Protein AF-X0YC83-F1 (afdb_monomer_lite)

Organism: NCBI:txid412755

Foldseek 3Di:
DDDDDFDKDWDADPVRDIDIDGPDQQAAAADDDDFDCPPVNVSSVNVVVNVVVNSVVSNHD

Radius of gyration: 12.23 Å; chains: 1; bounding box: 38×16×31 Å

Secondary structure (DSSP, 8-state):
---PPPPEEEEE-TTSPEEEEE-S--TTS---------SSHHHHHHHHHHHHHHHHHTT--

InterPro domains:
  IPR005946 Ribose-phosphate pyrophosphokinase [PTHR10210] (1-61)
  IPR029057 Phosphoribosyltransferase-like [G3DSA:3.40.50.2020] (1-61)
  IPR029057 Phosphoribosyltransferase-like [SSF53271] (3-61)
  IPR029099 Ribose-phosphate pyrophosphokinase, N-terminal domain [PF13793] (2-61)

Sequence (61 aa):
MKIKAGDISISTFADGECSIKILTNVRGKDVFIIQGTCPPVNENLMKLLTIADALRRASAR

pLDDT: mean 88.66, std 7.23, range [49.62, 93.25]

Structure (mmCIF, N/CA/C/O backbone):
data_AF-X0YC83-F1
#
_entry.id   AF-X0YC83-F1
#
loop_
_atom_site.group_PDB
_atom_site.id
_atom_site.type_symbol
_atom_site.label_atom_id
_atom_site.label_alt_id
_atom_site.label_comp_id
_atom_site.label_asym_id
_atom_site.label_entity_id
_atom_site.label_seq_id
_atom_site.pdbx_PDB_ins_code
_atom_site.Cartn_x
_atom_site.Cartn_y
_atom_site.Cartn_z
_atom_site.occupancy
_atom_site.B_iso_or_equiv
_atom_site.auth_seq_id
_atom_site.auth_comp_id
_atom_site.auth_asym_id
_atom_site.auth_atom_id
_atom_site.pdbx_PDB_model_num
ATOM 1 N N . MET A 1 1 ? -23.866 2.641 -8.724 1.00 49.62 1 MET A N 1
ATOM 2 C CA . MET A 1 1 ? -23.579 2.662 -7.272 1.00 49.62 1 MET A CA 1
ATOM 3 C C . MET A 1 1 ? -22.581 3.792 -7.016 1.00 49.62 1 MET A C 1
ATOM 5 O O . MET A 1 1 ? -21.491 3.731 -7.566 1.00 49.62 1 MET A O 1
ATOM 9 N N . LYS A 1 2 ? -22.954 4.877 -6.317 1.00 57.69 2 LYS A N 1
ATOM 10 C CA . LYS A 1 2 ? -22.021 5.982 -6.004 1.00 57.69 2 LYS A CA 1
ATOM 11 C C . LYS A 1 2 ? -21.262 5.636 -4.722 1.00 57.69 2 LYS A C 1
ATOM 13 O O . LYS A 1 2 ? -21.723 5.953 -3.633 1.00 57.69 2 LYS A O 1
ATOM 18 N N . ILE A 1 3 ? -20.134 4.950 -4.864 1.00 79.38 3 ILE A N 1
ATOM 19 C CA . ILE 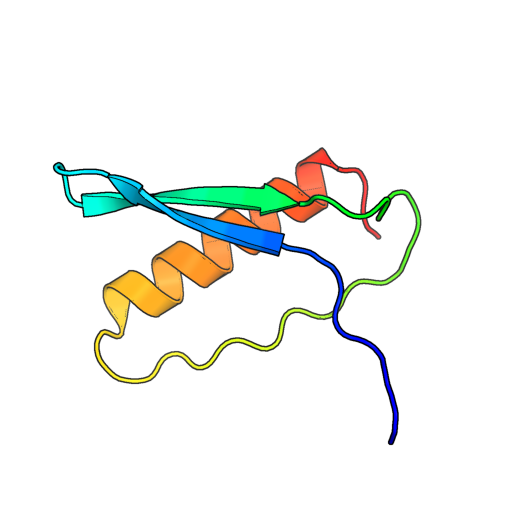A 1 3 ? -19.223 4.630 -3.761 1.00 79.38 3 ILE A CA 1
ATOM 20 C C . ILE A 1 3 ? -17.989 5.510 -3.934 1.00 79.38 3 ILE A C 1
ATOM 22 O O . ILE A 1 3 ? -17.454 5.605 -5.038 1.00 79.38 3 ILE A O 1
ATOM 26 N N . LYS A 1 4 ? -17.556 6.183 -2.868 1.00 82.69 4 LYS A N 1
ATOM 27 C CA . LYS A 1 4 ? -16.326 6.976 -2.904 1.00 82.69 4 LYS A CA 1
ATOM 28 C C . LYS A 1 4 ? -15.135 6.029 -2.755 1.00 82.69 4 LYS A C 1
ATOM 30 O O . LYS A 1 4 ? -15.101 5.247 -1.809 1.00 82.69 4 LYS A O 1
ATOM 35 N N . ALA A 1 5 ? -14.181 6.099 -3.681 1.00 85.94 5 ALA A N 1
ATOM 36 C CA . ALA A 1 5 ? -12.927 5.367 -3.556 1.00 85.94 5 ALA A CA 1
ATOM 37 C C . ALA A 1 5 ? -12.148 5.858 -2.325 1.00 85.94 5 ALA A C 1
ATOM 39 O O . ALA A 1 5 ? -12.187 7.045 -1.989 1.00 85.94 5 ALA A O 1
ATOM 40 N N . GLY A 1 6 ? -11.470 4.935 -1.642 1.00 86.62 6 GLY A N 1
ATOM 41 C CA . GLY A 1 6 ? -10.533 5.288 -0.580 1.00 86.62 6 GLY A CA 1
ATOM 42 C C . GLY A 1 6 ? -9.322 6.021 -1.153 1.00 86.62 6 GLY A C 1
ATOM 43 O O . GLY A 1 6 ? -8.896 5.736 -2.270 1.00 86.62 6 GLY A O 1
ATOM 44 N N . ASP A 1 7 ? -8.769 6.951 -0.381 1.00 91.44 7 ASP A N 1
ATOM 45 C CA . ASP A 1 7 ? -7.564 7.675 -0.776 1.00 91.44 7 ASP A CA 1
ATOM 46 C C . ASP A 1 7 ? -6.335 6.769 -0.606 1.00 91.44 7 ASP A C 1
ATOM 48 O O . ASP A 1 7 ? -6.021 6.308 0.504 1.00 91.44 7 ASP A O 1
ATOM 52 N N . ILE A 1 8 ? -5.655 6.504 -1.720 1.00 91.75 8 ILE A N 1
ATOM 53 C CA . ILE A 1 8 ? -4.457 5.671 -1.810 1.00 91.75 8 ILE A CA 1
ATOM 54 C C . ILE A 1 8 ? -3.436 6.369 -2.707 1.00 91.75 8 ILE A C 1
ATOM 56 O O . ILE A 1 8 ? -3.775 6.878 -3.772 1.00 91.75 8 ILE A O 1
ATOM 60 N N . SER A 1 9 ? -2.181 6.398 -2.270 1.00 91.94 9 SER A N 1
ATOM 61 C CA . SER A 1 9 ? -1.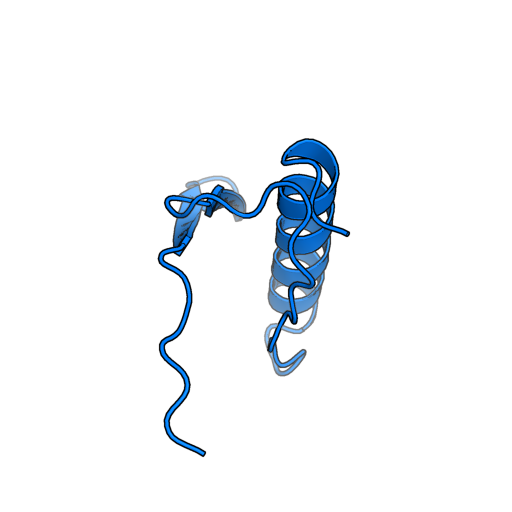066 6.884 -3.077 1.00 91.94 9 SER A CA 1
ATOM 62 C C . SER A 1 9 ? -0.255 5.694 -3.571 1.00 91.94 9 SER A C 1
ATOM 64 O O . SER A 1 9 ? 0.120 4.829 -2.777 1.00 91.94 9 SER A O 1
ATOM 66 N N . ILE A 1 10 ? -0.026 5.645 -4.881 1.00 90.06 10 ILE A N 1
ATOM 67 C CA . ILE A 1 10 ? 0.744 4.603 -5.558 1.00 90.06 10 ILE A CA 1
ATOM 68 C C . ILE A 1 10 ? 1.861 5.306 -6.319 1.00 90.06 10 ILE A C 1
ATOM 70 O O . ILE A 1 10 ? 1.591 6.174 -7.149 1.00 90.06 10 ILE A O 1
ATOM 74 N N . SER A 1 11 ? 3.105 4.932 -6.048 1.00 90.69 11 SER A N 1
ATOM 75 C CA . SER A 1 11 ? 4.271 5.436 -6.770 1.00 90.69 11 SER A CA 1
ATOM 76 C C . SER A 1 11 ? 5.190 4.293 -7.178 1.00 90.69 11 SER A C 1
ATOM 78 O O . SER A 1 11 ? 5.196 3.230 -6.557 1.00 90.69 11 SER A O 1
ATOM 80 N N . THR A 1 12 ? 5.980 4.522 -8.219 1.00 88.38 12 THR A N 1
ATOM 81 C CA . THR A 1 12 ? 6.999 3.583 -8.691 1.00 88.38 12 THR A CA 1
ATOM 82 C C . THR A 1 12 ? 8.362 4.233 -8.505 1.00 88.38 12 THR A C 1
ATOM 84 O O . THR A 1 12 ? 8.552 5.388 -8.890 1.00 88.38 12 THR A O 1
ATOM 87 N N . PHE A 1 13 ? 9.278 3.522 -7.860 1.00 88.56 13 PHE A N 1
ATOM 88 C CA . PHE A 1 13 ? 10.658 3.950 -7.676 1.00 88.56 13 PHE A CA 1
ATOM 89 C C . PHE A 1 13 ? 11.478 3.716 -8.953 1.00 88.56 13 PHE A C 1
ATOM 91 O O . PHE A 1 13 ? 11.047 3.028 -9.878 1.00 88.56 13 PHE A O 1
ATOM 98 N N . ALA A 1 14 ? 12.665 4.324 -9.028 1.00 86.06 14 ALA A N 1
ATOM 99 C CA . ALA A 1 14 ? 13.519 4.268 -10.219 1.00 86.06 14 ALA A CA 1
ATOM 100 C C . ALA A 1 14 ? 14.065 2.859 -10.529 1.00 86.06 14 ALA A C 1
ATOM 102 O O . ALA A 1 14 ? 14.471 2.594 -11.656 1.00 86.06 14 ALA A O 1
ATOM 103 N N . ASP A 1 15 ? 14.059 1.965 -9.542 1.00 87.56 15 ASP A N 1
ATOM 104 C CA . A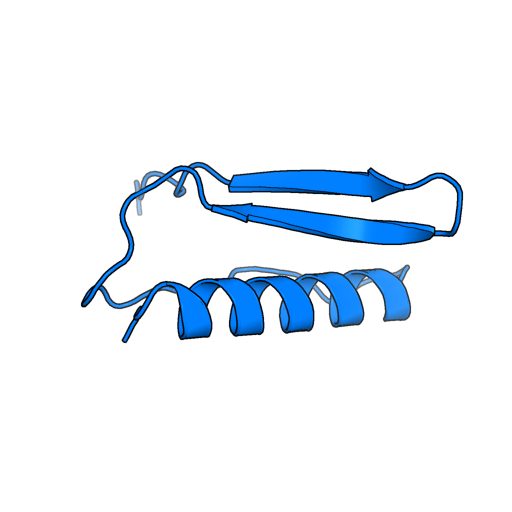SP A 1 15 ? 14.422 0.548 -9.649 1.00 87.56 15 ASP A CA 1
ATOM 105 C C . ASP A 1 15 ? 13.253 -0.354 -10.096 1.00 87.56 15 ASP A C 1
ATOM 107 O O . ASP A 1 15 ? 13.444 -1.550 -10.313 1.00 87.56 15 ASP A O 1
ATOM 111 N N . GLY A 1 16 ? 12.053 0.209 -10.273 1.00 82.56 16 GLY A N 1
ATOM 112 C CA . GLY A 1 16 ? 10.847 -0.526 -10.651 1.00 82.56 16 GLY A CA 1
ATOM 113 C C . GLY A 1 16 ? 10.039 -1.064 -9.468 1.00 82.56 16 GLY A C 1
ATOM 114 O O . GLY A 1 16 ? 8.992 -1.682 -9.689 1.00 82.56 16 GLY A O 1
ATOM 115 N N . GLU A 1 17 ? 10.451 -0.812 -8.222 1.00 85.94 17 GLU A N 1
ATOM 116 C CA . GLU A 1 17 ? 9.657 -1.182 -7.052 1.00 85.94 17 GLU A CA 1
ATOM 117 C C . GLU A 1 17 ? 8.408 -0.298 -6.919 1.00 85.94 17 GLU A C 1
ATOM 119 O O . GLU A 1 17 ? 8.421 0.905 -7.188 1.00 85.94 17 GLU A O 1
ATOM 124 N N . CYS A 1 18 ? 7.294 -0.889 -6.479 1.00 86.19 18 CYS A N 1
ATOM 125 C CA . CYS A 1 18 ? 6.046 -0.162 -6.263 1.00 86.19 18 CYS A CA 1
ATOM 126 C C . CYS A 1 18 ? 5.835 0.141 -4.776 1.00 86.19 18 CYS A C 1
ATOM 128 O O . CYS A 1 18 ? 5.789 -0.767 -3.946 1.00 86.19 18 CYS A O 1
ATOM 130 N N . SER A 1 19 ? 5.638 1.421 -4.458 1.00 89.94 19 SER A N 1
ATOM 131 C CA . SER A 1 19 ? 5.267 1.906 -3.132 1.00 89.94 19 SER A CA 1
ATOM 132 C C . SER A 1 19 ? 3.780 2.204 -3.066 1.00 89.94 19 SER A C 1
ATOM 134 O O . SER A 1 19 ? 3.246 2.939 -3.900 1.00 89.94 19 SER A O 1
ATOM 136 N N . ILE A 1 20 ? 3.113 1.666 -2.048 1.00 91.44 20 ILE A N 1
ATOM 137 C CA . ILE A 1 20 ? 1.694 1.901 -1.793 1.00 91.44 20 ILE A CA 1
ATOM 138 C C . ILE A 1 20 ? 1.516 2.459 -0.389 1.00 91.44 20 ILE A C 1
ATOM 140 O O . ILE A 1 20 ? 1.993 1.890 0.595 1.00 91.44 20 ILE A O 1
ATOM 144 N N . LYS A 1 21 ? 0.768 3.559 -0.293 1.00 92.31 21 LYS A N 1
ATOM 145 C CA . LYS A 1 21 ? 0.407 4.193 0.972 1.00 92.31 21 LYS A CA 1
ATOM 146 C C . LYS A 1 21 ? -1.097 4.409 1.045 1.00 92.31 21 LYS A C 1
ATOM 148 O O . LYS A 1 21 ? -1.669 5.178 0.276 1.00 92.31 21 LYS A O 1
ATOM 153 N N . ILE A 1 22 ? -1.729 3.755 2.012 1.00 92.25 22 ILE A N 1
ATOM 154 C CA . ILE A 1 22 ? -3.148 3.940 2.317 1.00 92.25 22 ILE A CA 1
ATOM 155 C C . ILE A 1 22 ? -3.278 5.205 3.172 1.00 92.25 22 ILE A C 1
ATOM 157 O O . ILE A 1 22 ? -2.703 5.282 4.257 1.00 92.25 22 ILE A O 1
ATOM 161 N N . LEU A 1 23 ? -4.009 6.207 2.682 1.00 92.38 23 LEU A N 1
ATOM 162 C CA . LEU A 1 23 ? -4.185 7.496 3.368 1.00 92.38 23 LEU A CA 1
ATOM 163 C C . LEU A 1 23 ? -5.502 7.562 4.161 1.00 92.38 23 LEU A C 1
ATOM 165 O O . LEU A 1 23 ? -5.717 8.480 4.947 1.00 92.38 23 LEU A O 1
ATOM 169 N N . THR A 1 24 ? -6.381 6.576 3.975 1.00 89.00 24 THR A N 1
ATOM 170 C CA . THR A 1 24 ? -7.673 6.473 4.665 1.00 89.00 24 THR A CA 1
ATOM 171 C C . THR A 1 24 ? -7.614 5.459 5.808 1.00 89.00 24 THR A C 1
ATOM 173 O O . THR A 1 24 ? -6.963 4.425 5.700 1.00 89.00 24 THR A O 1
ATOM 176 N N . ASN A 1 25 ? -8.346 5.697 6.902 1.00 90.00 25 ASN A N 1
ATOM 177 C CA . ASN A 1 25 ? -8.471 4.699 7.965 1.00 90.00 25 ASN A CA 1
ATOM 178 C C . ASN A 1 25 ? -9.341 3.506 7.515 1.00 90.00 25 ASN A C 1
ATOM 180 O O . ASN A 1 25 ? -10.550 3.659 7.286 1.00 90.00 25 ASN A O 1
ATOM 184 N N . VAL A 1 26 ? -8.710 2.332 7.430 1.00 91.69 26 VAL A N 1
ATOM 185 C CA . VAL A 1 26 ? -9.282 1.049 6.982 1.00 91.69 26 VAL A CA 1
ATOM 186 C C . VAL A 1 26 ? -9.392 -0.008 8.094 1.00 91.69 26 VAL A C 1
ATOM 188 O O . VAL A 1 26 ? -9.854 -1.114 7.833 1.00 91.69 26 VAL A O 1
ATOM 191 N N . ARG A 1 27 ? -8.998 0.308 9.337 1.00 92.00 27 ARG A N 1
ATOM 192 C CA . ARG A 1 27 ? -8.977 -0.663 10.444 1.00 92.00 27 ARG A CA 1
ATOM 193 C C . ARG A 1 27 ? -10.381 -1.194 10.745 1.00 92.00 27 ARG A C 1
ATOM 195 O O . ARG A 1 27 ? -11.286 -0.409 11.025 1.00 92.00 27 ARG A O 1
ATOM 202 N N . GLY A 1 28 ? -10.537 -2.517 10.730 1.00 91.75 28 GLY A N 1
ATOM 203 C CA . GLY A 1 28 ? -11.796 -3.208 11.021 1.00 91.75 28 GLY A CA 1
ATOM 204 C C . GLY A 1 28 ? -12.898 -2.996 9.979 1.00 91.75 28 GLY A C 1
ATOM 205 O O . GLY A 1 28 ? -14.047 -3.333 10.253 1.00 91.75 28 GLY A O 1
ATOM 206 N N . LYS A 1 29 ? -12.570 -2.420 8.816 1.00 89.75 29 LYS A N 1
ATOM 207 C CA . LYS A 1 29 ? -13.503 -2.246 7.699 1.00 89.75 29 LYS A CA 1
ATOM 208 C C . LYS A 1 29 ? -13.301 -3.352 6.674 1.00 89.75 29 LYS A C 1
ATOM 210 O O . LYS A 1 29 ? -12.164 -3.758 6.447 1.00 89.75 29 LYS A O 1
ATOM 215 N N . ASP A 1 30 ? -14.392 -3.742 6.024 1.00 90.31 30 ASP A N 1
ATOM 216 C CA . ASP A 1 30 ? -14.347 -4.586 4.834 1.00 90.31 30 ASP A CA 1
ATOM 217 C C . ASP A 1 30 ? -13.833 -3.744 3.659 1.00 90.31 30 ASP A C 1
ATOM 219 O O . ASP A 1 30 ? -14.405 -2.697 3.324 1.00 90.31 30 ASP A O 1
ATOM 223 N N . VAL A 1 31 ? -12.721 -4.166 3.058 1.00 91.31 31 VAL A N 1
ATOM 224 C CA . VAL A 1 31 ? -12.075 -3.434 1.961 1.00 91.31 31 VAL A CA 1
ATOM 225 C C . VAL A 1 31 ? -12.059 -4.283 0.702 1.00 91.31 31 VAL A C 1
ATOM 227 O O . VAL A 1 31 ? -11.626 -5.429 0.704 1.00 91.31 31 VAL A O 1
ATOM 230 N N . PHE A 1 32 ? -12.478 -3.678 -0.405 1.00 91.56 32 PHE A N 1
ATOM 231 C CA . PHE A 1 32 ? -12.454 -4.302 -1.720 1.00 91.56 32 PHE A CA 1
ATOM 232 C C . PHE A 1 32 ? -11.367 -3.649 -2.568 1.00 91.56 32 PHE A C 1
ATOM 234 O O . PHE A 1 32 ? -11.334 -2.425 -2.711 1.00 91.56 32 PHE A O 1
ATOM 241 N N . ILE A 1 33 ? -10.486 -4.466 -3.142 1.00 91.88 33 ILE A N 1
ATOM 242 C CA . ILE A 1 33 ? -9.478 -4.013 -4.101 1.00 91.88 33 ILE A CA 1
ATOM 243 C C . ILE A 1 33 ? -10.035 -4.241 -5.502 1.00 91.88 33 ILE A C 1
ATOM 245 O O . ILE A 1 33 ? -10.380 -5.364 -5.863 1.00 91.88 33 ILE A O 1
ATOM 249 N N . ILE A 1 34 ? -10.102 -3.179 -6.299 1.00 90.38 34 ILE A N 1
ATOM 250 C CA . ILE A 1 34 ? -10.484 -3.257 -7.708 1.00 90.38 34 ILE A CA 1
ATOM 251 C C . ILE A 1 34 ? -9.228 -2.952 -8.510 1.00 90.38 34 ILE A C 1
ATOM 253 O O . ILE A 1 34 ? -8.856 -1.791 -8.659 1.00 90.38 34 ILE A O 1
ATOM 257 N N . GLN A 1 35 ? -8.555 -4.000 -8.982 1.00 88.62 35 GLN A N 1
ATOM 258 C CA . GLN A 1 35 ? -7.395 -3.855 -9.849 1.00 88.62 35 GLN A CA 1
ATOM 259 C C . GLN A 1 35 ? -7.434 -4.873 -10.985 1.00 88.62 35 GLN A C 1
ATOM 261 O O . GLN A 1 35 ? -7.611 -6.068 -10.752 1.00 88.62 35 GLN A O 1
ATOM 266 N N . GLY A 1 36 ? -7.267 -4.389 -12.215 1.00 91.00 36 GLY A N 1
ATOM 267 C CA . GLY A 1 36 ? -7.165 -5.240 -13.397 1.00 91.00 36 GLY A CA 1
ATOM 268 C C . GLY A 1 36 ? -5.747 -5.779 -13.560 1.0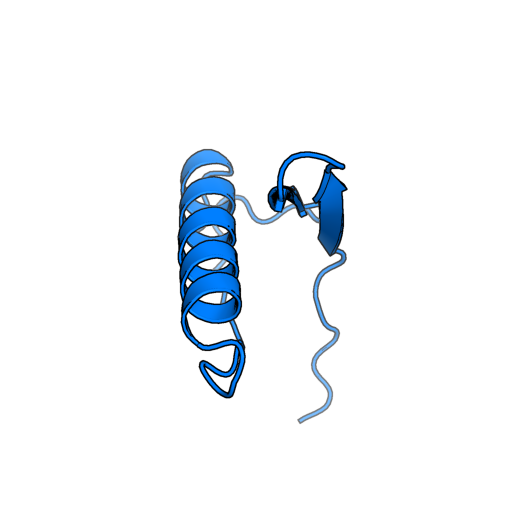0 91.00 36 GLY A C 1
ATOM 269 O O . GLY A 1 36 ? -4.780 -5.052 -13.357 1.00 91.00 36 GLY A O 1
ATOM 270 N N . THR A 1 37 ? -5.613 -7.036 -13.974 1.00 89.12 37 THR A N 1
ATOM 271 C CA . THR A 1 37 ? -4.320 -7.692 -14.249 1.00 89.12 37 THR A CA 1
ATOM 272 C C . THR A 1 37 ? -3.931 -7.635 -15.731 1.00 89.12 37 THR A C 1
ATOM 274 O O . THR A 1 37 ? -3.183 -8.474 -16.222 1.00 89.12 37 THR A O 1
ATOM 277 N N . CYS A 1 38 ? -4.434 -6.639 -16.463 1.00 88.88 38 CYS A N 1
ATOM 278 C CA . CYS A 1 38 ? -4.114 -6.420 -17.874 1.00 88.88 38 CYS A CA 1
ATOM 279 C C . CYS A 1 38 ? -2.623 -6.067 -18.067 1.00 88.88 38 CYS A C 1
ATOM 281 O O . CYS A 1 38 ? -1.958 -5.697 -17.099 1.00 88.88 38 CYS A O 1
ATOM 283 N N . PRO A 1 39 ? -2.075 -6.139 -19.294 1.00 90.62 39 PRO A N 1
ATOM 284 C CA . PRO A 1 39 ? -0.706 -5.708 -19.569 1.00 90.62 39 PRO A CA 1
ATOM 285 C C . PRO A 1 39 ? -0.435 -4.270 -19.080 1.00 90.62 39 PRO A C 1
ATOM 287 O O . PRO A 1 39 ? -1.238 -3.388 -19.388 1.00 90.62 39 PRO A O 1
ATOM 290 N N . PRO A 1 40 ? 0.664 -4.012 -18.339 1.00 89.06 40 PRO A N 1
ATOM 291 C CA . PRO A 1 40 ? 1.713 -4.949 -17.915 1.00 89.06 40 PRO A CA 1
ATOM 292 C C . PRO A 1 40 ? 1.271 -5.856 -16.748 1.00 89.06 40 PRO A C 1
ATOM 294 O O . PRO A 1 40 ? 1.107 -5.418 -15.610 1.00 89.06 40 PRO A O 1
ATOM 297 N N . VAL A 1 41 ? 1.118 -7.156 -17.035 1.00 91.44 41 VAL A N 1
ATOM 298 C CA . VAL A 1 41 ? 0.486 -8.135 -16.129 1.00 91.44 41 VAL A CA 1
ATOM 299 C C . VAL A 1 41 ? 1.261 -8.262 -14.819 1.00 91.44 41 VAL A C 1
ATOM 301 O O . VAL A 1 41 ? 0.671 -8.211 -13.743 1.00 91.44 41 VAL A O 1
ATOM 304 N N . ASN A 1 42 ? 2.589 -8.376 -14.906 1.00 90.12 42 ASN A N 1
ATOM 305 C CA . ASN A 1 42 ? 3.454 -8.587 -13.745 1.00 90.12 42 ASN A CA 1
ATOM 306 C C . ASN A 1 42 ? 3.416 -7.394 -12.783 1.00 90.12 42 ASN A C 1
ATOM 308 O O . ASN A 1 42 ? 3.270 -7.583 -11.580 1.00 90.12 42 ASN A O 1
ATOM 312 N N . GLU A 1 43 ? 3.478 -6.164 -13.297 1.00 89.50 43 GLU A N 1
ATOM 313 C CA . GLU A 1 43 ? 3.375 -4.965 -12.459 1.00 89.50 43 GLU A CA 1
ATOM 314 C C . GLU A 1 43 ? 2.008 -4.856 -11.792 1.00 89.50 43 GLU A C 1
ATOM 316 O O . GLU A 1 43 ? 1.915 -4.496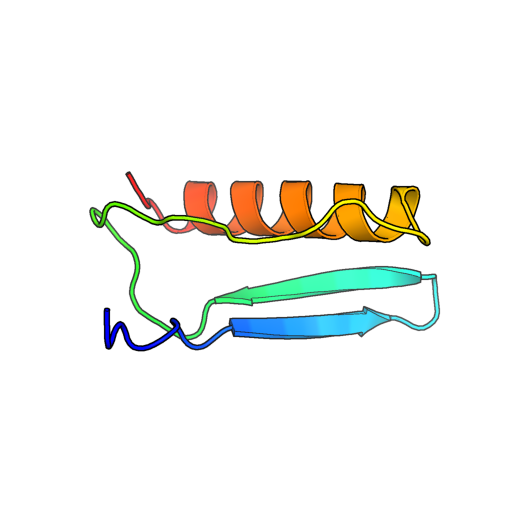 -10.620 1.00 89.50 43 GLU A O 1
ATOM 321 N N . ASN A 1 44 ? 0.939 -5.160 -12.528 1.00 90.94 44 ASN A N 1
ATOM 322 C CA . ASN A 1 44 ? -0.414 -5.087 -11.993 1.00 90.94 44 ASN A CA 1
ATOM 323 C C . ASN A 1 44 ? -0.667 -6.164 -10.931 1.00 90.94 44 ASN A C 1
ATOM 325 O O . ASN A 1 44 ? -1.313 -5.876 -9.921 1.00 90.94 44 ASN A O 1
ATOM 329 N N . LEU A 1 45 ? -0.094 -7.359 -11.104 1.00 91.81 45 LEU A N 1
ATOM 330 C CA . LEU A 1 45 ? -0.088 -8.404 -10.083 1.00 91.81 45 LEU A CA 1
ATOM 331 C C . LEU A 1 45 ? 0.694 -7.963 -8.838 1.00 91.81 45 LEU A C 1
ATOM 333 O O . LEU A 1 45 ? 0.178 -8.075 -7.727 1.00 91.81 45 LEU A O 1
ATOM 337 N N . MET A 1 46 ? 1.897 -7.410 -9.012 1.00 92.25 46 MET A N 1
ATOM 338 C CA . MET A 1 46 ? 2.710 -6.920 -7.892 1.00 92.25 46 MET A CA 1
ATOM 339 C C . MET A 1 46 ? 2.009 -5.786 -7.137 1.00 92.25 46 MET A C 1
ATOM 341 O O . MET A 1 46 ? 1.932 -5.828 -5.913 1.00 92.25 46 MET A O 1
ATOM 345 N N . LYS A 1 47 ? 1.407 -4.821 -7.845 1.00 91.00 47 LYS A N 1
ATOM 346 C CA . LYS A 1 47 ? 0.582 -3.761 -7.239 1.00 91.00 47 LYS A CA 1
ATOM 347 C C . LYS A 1 47 ? -0.553 -4.354 -6.403 1.00 91.00 47 LYS A C 1
ATOM 349 O O . LYS A 1 47 ? -0.735 -3.943 -5.261 1.00 91.00 47 LYS A O 1
ATOM 354 N N . LEU A 1 48 ? -1.289 -5.333 -6.933 1.00 92.81 48 LEU A N 1
ATOM 355 C CA . LEU A 1 48 ? -2.389 -5.981 -6.214 1.00 92.81 48 LEU A CA 1
ATOM 356 C C . LEU A 1 48 ? -1.913 -6.654 -4.916 1.00 92.81 48 LEU A C 1
ATOM 358 O O . LEU A 1 48 ? -2.511 -6.437 -3.861 1.00 92.81 48 LEU A O 1
ATOM 362 N N . LEU A 1 49 ? -0.825 -7.425 -4.980 1.00 92.81 49 LEU A N 1
ATOM 363 C CA . LEU A 1 49 ? -0.264 -8.113 -3.814 1.00 92.81 49 LEU A CA 1
ATOM 364 C C . LEU A 1 49 ? 0.234 -7.125 -2.752 1.00 92.81 49 LEU A C 1
ATOM 366 O O . LEU A 1 49 ? -0.048 -7.301 -1.566 1.00 92.81 49 LEU A O 1
ATOM 370 N N . THR A 1 50 ? 0.907 -6.052 -3.166 1.00 92.69 50 THR A N 1
ATOM 371 C CA . THR A 1 50 ? 1.401 -5.023 -2.243 1.00 92.69 50 THR A CA 1
ATOM 372 C C . THR A 1 50 ? 0.255 -4.224 -1.610 1.00 92.69 50 THR A C 1
ATOM 374 O O . THR A 1 50 ? 0.317 -3.920 -0.418 1.00 92.69 50 THR A O 1
ATOM 377 N N . ILE A 1 51 ? -0.831 -3.935 -2.346 1.00 93.19 51 ILE A N 1
ATOM 378 C CA . ILE A 1 51 ? -2.042 -3.312 -1.774 1.00 93.19 51 ILE A CA 1
ATOM 379 C C . ILE A 1 51 ? -2.662 -4.249 -0.729 1.00 93.19 51 ILE A C 1
ATOM 381 O O . ILE A 1 51 ? -3.002 -3.800 0.367 1.00 93.19 51 ILE A O 1
ATOM 385 N N . ALA A 1 52 ? -2.784 -5.542 -1.040 1.00 93.06 52 ALA A N 1
ATOM 386 C CA . ALA A 1 52 ? -3.340 -6.529 -0.119 1.00 93.06 52 ALA A CA 1
ATOM 387 C C . ALA A 1 52 ? -2.506 -6.653 1.168 1.00 93.06 52 ALA A C 1
ATOM 389 O O . ALA A 1 52 ? -3.066 -6.653 2.267 1.00 93.06 52 ALA A O 1
ATOM 390 N N . ASP A 1 53 ? -1.173 -6.687 1.061 1.00 93.25 53 ASP A N 1
ATOM 391 C CA . ASP A 1 53 ? -0.302 -6.722 2.240 1.00 93.25 53 ASP A CA 1
ATOM 392 C C . ASP A 1 53 ? -0.395 -5.428 3.067 1.00 93.25 53 ASP A C 1
ATOM 394 O O . ASP A 1 53 ? -0.510 -5.495 4.295 1.00 93.25 53 ASP A O 1
ATOM 398 N N . ALA A 1 54 ? -0.442 -4.257 2.422 1.00 92.31 54 ALA A N 1
ATOM 399 C CA . ALA A 1 54 ? -0.621 -2.979 3.111 1.00 92.31 54 ALA A CA 1
ATOM 400 C C . ALA A 1 54 ? -1.955 -2.917 3.881 1.00 92.31 54 ALA A C 1
ATOM 402 O O . ALA A 1 54 ? -1.983 -2.478 5.034 1.00 92.31 54 ALA A O 1
ATOM 403 N N . LEU A 1 55 ? -3.050 -3.402 3.285 1.00 92.94 55 LEU A N 1
ATOM 404 C CA . LEU A 1 55 ? -4.367 -3.476 3.930 1.00 92.94 55 LEU A CA 1
ATOM 405 C C . LEU A 1 55 ? -4.369 -4.444 5.117 1.00 92.94 55 LEU A C 1
ATOM 407 O O . LEU A 1 55 ? -4.876 -4.104 6.190 1.00 92.94 55 LEU A O 1
ATOM 411 N N . ARG A 1 56 ? -3.733 -5.611 4.961 1.00 91.88 56 ARG A N 1
ATOM 412 C CA . ARG A 1 56 ? -3.570 -6.590 6.043 1.00 91.88 56 ARG A CA 1
ATOM 413 C C . ARG A 1 56 ? -2.804 -5.993 7.224 1.00 91.88 56 ARG A C 1
ATOM 415 O O . 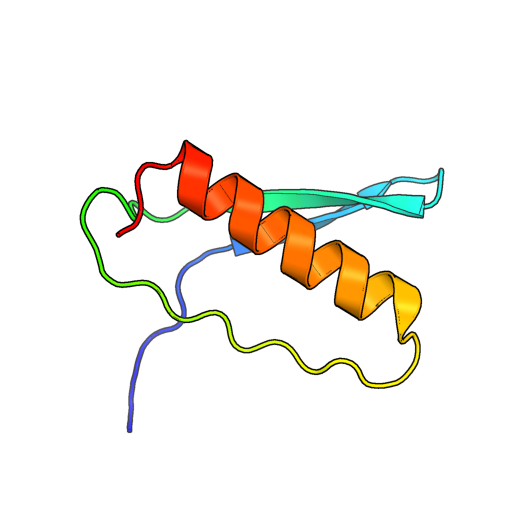ARG A 1 56 ? -3.251 -6.107 8.364 1.00 91.88 56 ARG A O 1
ATOM 422 N N . ARG A 1 57 ? -1.685 -5.298 6.974 1.00 91.19 57 ARG A N 1
ATOM 423 C CA . ARG A 1 57 ? -0.913 -4.606 8.029 1.00 91.19 57 ARG A CA 1
ATOM 424 C C . ARG A 1 57 ? -1.697 -3.463 8.672 1.00 91.19 57 ARG A C 1
ATOM 426 O O . ARG A 1 57 ? -1.560 -3.228 9.870 1.00 91.19 57 ARG A O 1
ATOM 433 N N . ALA A 1 58 ? -2.563 -2.795 7.913 1.00 91.50 58 ALA A N 1
ATOM 434 C CA . ALA A 1 58 ? -3.472 -1.774 8.428 1.00 91.50 58 ALA A CA 1
ATOM 435 C C . ALA A 1 58 ? -4.656 -2.344 9.242 1.00 91.50 58 ALA A C 1
ATOM 437 O O . ALA A 1 58 ? -5.478 -1.570 9.739 1.00 91.50 58 ALA A O 1
ATOM 438 N N . SER A 1 59 ? -4.722 -3.671 9.434 1.00 89.75 59 SER A N 1
ATOM 439 C CA . SER A 1 59 ? -5.803 -4.367 10.147 1.00 89.75 59 SER A CA 1
ATOM 440 C C . SER A 1 59 ? -7.177 -4.170 9.493 1.00 89.75 59 SER A C 1
ATOM 442 O O . SER A 1 59 ? -8.184 -4.038 10.194 1.00 89.75 59 SER A O 1
ATOM 444 N N . ALA A 1 60 ? -7.216 -4.101 8.158 1.00 88.88 60 ALA A N 1
ATOM 445 C CA . ALA A 1 60 ? -8.456 -4.276 7.404 1.00 88.88 60 ALA A CA 1
ATOM 446 C C . ALA A 1 60 ? -8.982 -5.710 7.591 1.00 88.88 60 ALA A C 1
ATOM 448 O O . ALA A 1 60 ? -8.194 -6.620 7.873 1.00 88.88 60 ALA A O 1
ATOM 449 N N . ARG A 1 61 ? -10.301 -5.884 7.493 1.00 76.88 61 ARG A N 1
ATOM 450 C CA . ARG A 1 61 ? -10.966 -7.178 7.670 1.00 76.88 61 ARG A CA 1
ATOM 451 C C . ARG A 1 61 ? -11.278 -7.826 6.326 1.00 76.88 61 ARG A C 1
ATOM 453 O O . ARG A 1 61 ? -11.555 -7.071 5.367 1.00 76.88 61 ARG A O 1
#